Protein AF-A0A9Q1GCQ3-F1 (afdb_monomer_lite)

Foldseek 3Di:
DDDDPVVVVVVPPPDDVVNVVCVVDDVLLCVLVVLVVVLLVLLVLWAPNVQVPPDDSVPRDRDPPRGDDLLSHDPDPVVNVCVVPDPDDPVVSVVVSVVSSVVSVVVSVCSVVPDPNVDPVSVVSNVVPPVVVPPDDPDDPDDD

Secondary structure (DSSP, 8-state):
-PPPHHHHHHT--SS-HHHHHHHHS--GGGHHHHHHHHHHHHHHHHS-GGGTTTS-GGG---STTSSPPTTTS---HHHHHHHHHS---HHHHHHHHHHHHHHHHHHHHHHHHHS-TT-HHHHHGGGG-GGGGTT--S------

Structure (mmCIF, N/CA/C/O backbone):
data_AF-A0A9Q1GCQ3-F1
#
_entry.id   AF-A0A9Q1GCQ3-F1
#
loop_
_atom_site.group_PDB
_atom_site.id
_atom_site.type_symbol
_atom_site.label_atom_id
_atom_site.label_alt_id
_atom_site.label_comp_id
_atom_site.label_asym_id
_atom_site.label_entity_id
_atom_site.label_seq_id
_atom_site.pdbx_PDB_ins_code
_atom_site.Cartn_x
_atom_site.Cartn_y
_atom_site.Cartn_z
_atom_site.occupancy
_atom_site.B_iso_or_equiv
_atom_site.auth_seq_id
_atom_site.auth_comp_id
_atom_site.auth_asym_id
_atom_site.auth_atom_id
_atom_site.pdbx_PDB_model_num
ATOM 1 N N . MET A 1 1 ? 50.176 -4.045 -31.106 1.00 44.56 1 MET A N 1
ATOM 2 C CA . MET A 1 1 ? 51.009 -3.126 -30.302 1.00 44.56 1 MET A CA 1
ATOM 3 C C . MET A 1 1 ? 50.102 -2.518 -29.240 1.00 44.56 1 MET A C 1
ATOM 5 O O . MET A 1 1 ? 49.249 -1.711 -29.581 1.00 44.56 1 MET A O 1
ATOM 9 N N . PHE A 1 2 ? 50.160 -3.024 -28.006 1.00 47.75 2 PHE A N 1
ATOM 10 C CA . PHE A 1 2 ? 49.327 -2.521 -26.906 1.00 47.75 2 PHE A CA 1
ATOM 11 C C . PHE A 1 2 ? 49.928 -1.213 -26.374 1.00 47.75 2 PHE A C 1
ATOM 13 O O . PHE A 1 2 ? 51.155 -1.122 -26.299 1.00 47.75 2 PHE A O 1
ATOM 20 N N . PRO A 1 3 ? 49.113 -0.198 -26.040 1.00 50.31 3 PRO A N 1
ATOM 21 C CA . PRO A 1 3 ? 49.631 1.065 -25.543 1.00 50.31 3 PRO A CA 1
ATOM 22 C C . PRO A 1 3 ? 50.292 0.858 -24.179 1.00 50.31 3 PRO A C 1
ATOM 24 O O . PRO A 1 3 ? 49.796 0.123 -23.325 1.00 50.31 3 PRO A O 1
ATOM 27 N N . ASP A 1 4 ? 51.437 1.508 -24.018 1.00 56.50 4 ASP A N 1
ATOM 28 C CA . ASP A 1 4 ? 52.325 1.383 -22.875 1.00 56.50 4 ASP A CA 1
ATOM 29 C C . ASP A 1 4 ? 51.607 1.724 -21.556 1.00 56.50 4 ASP A C 1
ATOM 31 O O . ASP A 1 4 ? 50.805 2.662 -21.474 1.00 56.50 4 ASP A O 1
ATOM 35 N N . SER A 1 5 ? 51.895 0.964 -20.501 1.00 63.53 5 SER A N 1
ATOM 36 C CA . SER A 1 5 ? 51.198 1.019 -19.202 1.00 63.53 5 SER A CA 1
ATOM 37 C C . SER A 1 5 ? 51.242 2.403 -18.527 1.00 63.53 5 SER A C 1
ATOM 39 O O . SER A 1 5 ? 50.392 2.734 -17.695 1.00 63.53 5 SER A O 1
ATOM 41 N N . ALA A 1 6 ? 52.201 3.248 -18.918 1.00 58.28 6 ALA A N 1
ATOM 42 C CA . ALA A 1 6 ? 52.313 4.642 -18.498 1.00 58.28 6 ALA A CA 1
ATOM 43 C C . ALA A 1 6 ? 51.219 5.549 -19.096 1.00 58.28 6 ALA A C 1
ATOM 45 O O . ALA A 1 6 ? 50.759 6.478 -18.430 1.00 58.28 6 ALA A O 1
ATOM 46 N N . ILE A 1 7 ? 50.766 5.262 -20.321 1.00 56.38 7 ILE A N 1
ATOM 47 C CA . ILE A 1 7 ? 49.676 5.989 -20.985 1.00 56.38 7 ILE A CA 1
ATOM 48 C C . ILE A 1 7 ? 48.346 5.598 -20.335 1.00 56.38 7 ILE A C 1
ATOM 50 O O . ILE A 1 7 ? 47.570 6.475 -19.966 1.00 56.38 7 ILE A O 1
ATOM 54 N N . ALA A 1 8 ? 48.125 4.303 -20.080 1.00 55.62 8 ALA A N 1
ATOM 55 C CA . ALA A 1 8 ? 46.916 3.798 -19.420 1.00 55.62 8 ALA A CA 1
ATOM 56 C C . ALA A 1 8 ? 46.689 4.405 -18.021 1.00 55.62 8 ALA A C 1
ATOM 58 O O . ALA A 1 8 ? 45.553 4.672 -17.632 1.00 55.62 8 ALA A O 1
ATOM 59 N N . ARG A 1 9 ? 47.769 4.714 -17.289 1.00 55.75 9 ARG A N 1
ATOM 60 C CA . ARG A 1 9 ? 47.709 5.354 -15.964 1.00 55.75 9 ARG A CA 1
ATOM 61 C C . ARG A 1 9 ? 47.179 6.794 -16.008 1.00 55.75 9 ARG A C 1
ATOM 63 O O . ARG A 1 9 ? 46.579 7.243 -15.041 1.00 55.75 9 ARG A O 1
ATOM 70 N N . LYS A 1 10 ? 47.337 7.509 -17.131 1.00 53.22 10 LYS A N 1
ATOM 71 C CA . LYS A 1 10 ? 46.728 8.841 -17.329 1.00 53.22 10 LYS A CA 1
ATOM 72 C C . LYS A 1 10 ? 45.226 8.774 -17.630 1.00 53.22 10 LYS A C 1
ATOM 74 O O . LYS A 1 10 ? 44.535 9.772 -17.455 1.00 53.22 10 LYS A O 1
ATOM 79 N N . TYR A 1 11 ? 44.723 7.605 -18.032 1.00 52.00 11 TYR A N 1
ATOM 80 C CA . TYR A 1 11 ? 43.301 7.338 -18.266 1.00 52.00 11 TYR A CA 1
ATOM 81 C C . TYR A 1 11 ? 42.629 6.574 -17.117 1.00 52.00 11 TYR A C 1
ATOM 83 O O . TYR A 1 11 ? 41.453 6.229 -17.239 1.00 52.00 11 TYR A O 1
ATOM 91 N N . SER A 1 12 ? 43.311 6.337 -15.984 1.00 51.84 12 SER A N 1
ATOM 92 C CA . SER A 1 12 ? 42.648 5.849 -14.770 1.00 51.84 12 SER A CA 1
ATOM 93 C C . SER A 1 12 ? 41.805 6.985 -14.189 1.00 51.84 12 SER A C 1
ATOM 95 O O . SER A 1 12 ? 42.214 7.712 -13.283 1.00 51.84 12 SER A O 1
ATOM 97 N N . ALA A 1 13 ? 40.639 7.194 -14.789 1.00 53.75 13 ALA A N 1
ATOM 98 C CA . ALA A 1 13 ? 39.664 8.189 -14.403 1.00 53.75 13 ALA A CA 1
ATOM 99 C C . ALA A 1 13 ? 39.095 7.833 -13.021 1.00 53.75 13 ALA A C 1
ATOM 101 O O . ALA A 1 13 ? 38.044 7.207 -12.892 1.00 53.75 13 ALA A O 1
ATOM 102 N N . GLY A 1 14 ? 39.793 8.253 -11.966 1.00 55.09 14 GLY A N 1
ATOM 103 C CA . GLY A 1 14 ? 39.183 8.460 -10.663 1.00 55.09 14 GLY A CA 1
ATOM 104 C C . GLY A 1 14 ? 38.056 9.473 -10.838 1.00 55.09 14 GLY A C 1
ATOM 105 O O . GLY A 1 14 ? 38.327 10.649 -11.036 1.00 55.09 14 GLY A O 1
ATOM 106 N N . LYS A 1 15 ? 36.811 8.977 -10.851 1.00 51.03 15 LYS A N 1
ATOM 107 C CA . LYS A 1 15 ? 35.540 9.725 -10.814 1.00 51.03 15 LYS A CA 1
ATOM 108 C C . LYS A 1 15 ? 35.603 11.091 -11.519 1.00 51.03 15 LYS A C 1
ATOM 110 O O . LYS A 1 15 ? 35.818 12.124 -10.891 1.00 51.03 15 LYS A O 1
ATOM 115 N N . THR A 1 16 ? 35.362 11.117 -12.827 1.00 49.34 16 THR A N 1
ATOM 116 C CA . THR A 1 16 ? 35.181 12.371 -13.576 1.00 49.34 16 THR A CA 1
ATOM 117 C C . THR A 1 16 ? 33.950 13.140 -13.074 1.00 49.34 16 THR A C 1
ATOM 119 O O . THR A 1 16 ? 32.997 12.552 -12.561 1.00 49.34 16 THR A O 1
ATOM 122 N N . LYS A 1 17 ? 33.924 14.470 -13.243 1.00 45.84 17 LYS A N 1
ATOM 123 C CA . LYS A 1 17 ? 32.799 15.352 -12.849 1.00 45.84 17 LYS A CA 1
ATOM 124 C C . LYS A 1 17 ? 31.426 14.880 -13.374 1.00 45.84 17 LYS A C 1
ATOM 126 O O . LYS A 1 17 ? 30.409 15.120 -12.731 1.00 45.84 17 LYS A O 1
ATOM 131 N N . ALA A 1 18 ? 31.405 14.123 -14.475 1.00 45.84 18 ALA A N 1
ATOM 132 C CA . ALA A 1 18 ? 30.219 13.437 -14.989 1.00 45.84 18 ALA A CA 1
ATOM 133 C C . ALA A 1 18 ? 29.579 12.480 -13.961 1.00 45.84 18 ALA A C 1
ATOM 135 O O . ALA A 1 18 ? 28.364 12.470 -13.810 1.00 45.84 18 ALA A O 1
ATOM 136 N N . THR A 1 19 ? 30.376 11.734 -13.186 1.00 49.34 19 THR A N 1
ATOM 137 C CA . THR A 1 19 ? 29.862 10.860 -12.113 1.00 49.34 19 THR A CA 1
ATOM 138 C C . THR A 1 19 ? 29.273 11.618 -10.917 1.00 49.34 19 THR A C 1
ATOM 140 O O . THR A 1 19 ? 28.423 11.068 -10.222 1.00 49.34 19 THR A O 1
ATOM 143 N N . GLN A 1 20 ? 29.687 12.866 -10.666 1.00 48.03 20 GLN A N 1
ATOM 144 C CA . GLN A 1 20 ? 29.117 13.703 -9.599 1.00 48.03 20 GLN A CA 1
ATOM 145 C C . GLN A 1 20 ? 27.790 14.352 -10.015 1.00 48.03 20 GLN A C 1
ATOM 147 O O . GLN A 1 20 ? 26.862 14.365 -9.212 1.00 48.03 20 GLN A O 1
ATOM 152 N N . LEU A 1 21 ? 27.654 14.781 -11.274 1.00 48.84 21 LEU A N 1
ATOM 153 C CA . LEU A 1 21 ? 26.395 15.323 -11.815 1.00 48.84 21 LEU A CA 1
ATOM 154 C C . LEU A 1 21 ? 25.240 14.304 -11.796 1.00 48.84 21 LEU A C 1
ATOM 156 O O . LEU A 1 21 ? 24.081 14.682 -11.671 1.00 48.84 21 LEU A O 1
ATOM 160 N N . ILE A 1 22 ? 25.539 13.003 -11.847 1.00 51.94 22 ILE A N 1
ATOM 161 C CA . ILE A 1 22 ? 24.523 11.937 -11.789 1.00 51.94 22 ILE A CA 1
ATOM 162 C C . ILE A 1 22 ? 23.856 11.839 -10.401 1.00 51.94 22 ILE A C 1
ATOM 164 O O . ILE A 1 22 ? 22.733 11.348 -10.304 1.00 51.94 22 ILE A O 1
ATOM 168 N N . LYS A 1 23 ? 24.486 12.329 -9.319 1.00 53.84 23 LYS A N 1
ATOM 169 C CA . LYS A 1 23 ? 23.858 12.311 -7.984 1.00 53.84 23 LYS A CA 1
ATOM 170 C C . LYS A 1 23 ? 22.698 13.307 -7.848 1.00 53.84 23 LYS A C 1
ATOM 172 O O . LYS A 1 23 ? 21.761 12.998 -7.116 1.00 53.84 23 LYS A O 1
ATOM 177 N N . GLU A 1 24 ? 22.741 14.429 -8.567 1.00 57.47 24 GLU A N 1
ATOM 178 C CA . GLU A 1 24 ? 21.717 15.494 -8.537 1.00 57.47 24 GLU A CA 1
ATOM 179 C C . GLU A 1 24 ? 20.852 15.556 -9.813 1.00 57.47 24 GLU A C 1
ATOM 181 O O . GLU A 1 24 ? 19.868 16.289 -9.860 1.00 57.47 24 GLU A O 1
ATOM 186 N N . GLY A 1 25 ? 21.190 14.781 -10.849 1.00 66.94 25 GLY A N 1
ATOM 187 C CA . GLY A 1 25 ? 20.422 14.684 -12.094 1.00 66.94 25 GLY A CA 1
ATOM 188 C C . GLY A 1 25 ? 19.149 13.830 -11.993 1.00 66.94 25 GLY A C 1
ATOM 189 O O . GLY A 1 25 ? 18.857 13.212 -10.971 1.00 66.94 25 GLY A O 1
ATOM 190 N N . VAL A 1 26 ? 18.386 13.762 -13.090 1.00 71.81 26 VAL A N 1
ATOM 191 C CA . VAL A 1 26 ? 17.126 12.999 -13.188 1.00 71.81 26 VAL A CA 1
ATOM 192 C C . VAL A 1 26 ? 17.364 11.504 -12.906 1.00 71.81 26 VAL A C 1
ATOM 194 O O . VAL A 1 26 ? 17.960 10.787 -13.709 1.00 71.81 26 VAL A O 1
ATOM 197 N N . GLN A 1 27 ? 16.863 11.005 -11.771 1.00 84.94 27 GLN A N 1
ATOM 198 C CA . GLN A 1 27 ? 17.072 9.627 -11.294 1.00 84.94 27 GLN A CA 1
ATOM 199 C C . GLN A 1 27 ? 16.032 8.632 -11.841 1.00 84.94 27 GLN A C 1
ATOM 201 O O . GLN A 1 27 ? 15.509 7.793 -11.110 1.00 84.94 27 GLN A O 1
ATOM 206 N N . ILE A 1 28 ? 15.721 8.709 -13.138 1.00 87.19 28 ILE A N 1
ATOM 207 C CA . ILE A 1 28 ? 14.650 7.906 -13.756 1.00 87.19 28 ILE A CA 1
ATOM 208 C C . ILE A 1 28 ? 14.856 6.387 -13.603 1.00 87.19 28 ILE A C 1
ATOM 210 O O . ILE A 1 28 ? 13.890 5.642 -13.485 1.00 87.19 28 ILE A O 1
ATOM 214 N N . HIS A 1 29 ? 16.107 5.934 -13.498 1.00 85.31 29 HIS A N 1
ATOM 215 C CA . HIS A 1 29 ? 16.473 4.537 -13.236 1.00 85.31 29 HIS A CA 1
ATOM 216 C C . HIS A 1 29 ? 15.937 3.983 -11.906 1.00 85.31 29 HIS A C 1
ATOM 218 O O . HIS A 1 29 ? 15.829 2.772 -11.744 1.00 85.31 29 HIS A O 1
ATOM 224 N N . ARG A 1 30 ? 15.592 4.856 -10.950 1.00 88.44 30 ARG A N 1
ATOM 225 C CA . ARG A 1 30 ? 14.997 4.468 -9.662 1.00 88.44 30 ARG A CA 1
ATOM 226 C C . ARG A 1 30 ? 13.479 4.404 -9.707 1.00 88.44 30 ARG A C 1
ATOM 228 O O . ARG A 1 30 ? 12.881 3.857 -8.789 1.00 88.44 30 ARG A O 1
ATOM 235 N N . LEU A 1 31 ? 12.854 4.965 -10.742 1.00 90.62 31 LEU A N 1
ATOM 236 C CA . LEU A 1 31 ? 11.414 5.199 -10.772 1.00 90.62 31 LEU A CA 1
ATOM 237 C C . LEU A 1 31 ? 10.614 3.900 -10.637 1.00 90.62 31 LEU A C 1
ATOM 239 O O . LEU A 1 31 ? 9.694 3.844 -9.830 1.00 90.62 31 LEU A O 1
ATOM 243 N N . GLU A 1 32 ? 10.989 2.849 -11.371 1.00 91.00 32 GLU A N 1
ATOM 244 C CA . GLU A 1 32 ? 10.353 1.527 -11.260 1.00 91.00 32 GLU A CA 1
ATOM 245 C C . GLU A 1 32 ? 10.416 1.002 -9.823 1.00 91.00 32 GLU A C 1
ATOM 247 O O . GLU A 1 32 ? 9.385 0.691 -9.224 1.00 91.00 32 GLU A O 1
ATOM 252 N N . LYS A 1 33 ? 11.613 1.004 -9.231 1.00 90.06 33 LYS A N 1
ATOM 253 C CA . LYS A 1 33 ? 11.842 0.534 -7.864 1.00 90.06 33 LYS A CA 1
ATOM 254 C C . LYS A 1 33 ? 11.044 1.343 -6.844 1.00 90.06 33 LYS A C 1
ATOM 256 O O . LYS A 1 33 ? 10.461 0.758 -5.934 1.00 90.06 33 LYS A O 1
ATOM 261 N N . GLU A 1 34 ? 10.997 2.664 -6.989 1.00 92.44 34 GLU A N 1
ATOM 262 C CA . GLU A 1 34 ? 10.281 3.553 -6.073 1.00 92.44 34 GLU A CA 1
ATOM 263 C C . GLU A 1 34 ? 8.759 3.423 -6.196 1.00 92.44 34 GLU A C 1
ATOM 265 O O . GLU A 1 34 ? 8.077 3.385 -5.175 1.00 92.44 34 GLU A O 1
ATOM 270 N N . MET A 1 35 ? 8.217 3.270 -7.408 1.00 94.56 35 MET A N 1
ATOM 271 C CA . MET A 1 35 ? 6.793 2.971 -7.610 1.00 94.56 35 MET A CA 1
ATOM 272 C C . MET A 1 35 ? 6.416 1.635 -6.961 1.00 94.56 35 MET A C 1
ATOM 274 O O . MET A 1 35 ? 5.438 1.561 -6.216 1.00 94.56 35 MET A O 1
ATOM 278 N N . CYS A 1 36 ? 7.227 0.596 -7.181 1.00 93.00 36 CYS A N 1
ATOM 279 C CA . CYS A 1 36 ? 7.041 -0.709 -6.556 1.00 93.00 36 CYS A CA 1
ATOM 280 C C . CYS A 1 36 ? 7.124 -0.621 -5.023 1.00 93.00 36 CYS A C 1
ATOM 282 O O . CYS A 1 36 ? 6.280 -1.182 -4.324 1.00 93.00 36 CYS A O 1
ATOM 284 N N . ARG A 1 37 ? 8.108 0.114 -4.488 1.00 93.88 37 ARG A N 1
ATOM 285 C CA . ARG A 1 37 ? 8.273 0.349 -3.046 1.00 93.88 37 ARG A CA 1
ATOM 286 C C . ARG A 1 37 ? 7.053 1.044 -2.452 1.00 93.88 37 ARG A C 1
ATOM 288 O O . ARG A 1 37 ? 6.571 0.619 -1.405 1.00 93.88 37 ARG A O 1
ATOM 295 N N . LEU A 1 38 ? 6.544 2.072 -3.127 1.00 95.44 38 LEU A N 1
ATOM 296 C CA . LEU A 1 38 ? 5.381 2.828 -2.682 1.00 95.44 38 LEU A CA 1
ATOM 297 C C . LEU A 1 38 ? 4.124 1.950 -2.642 1.00 95.44 38 LEU A C 1
ATOM 299 O O . LEU A 1 38 ? 3.429 1.940 -1.631 1.00 95.44 38 LEU A O 1
ATOM 303 N N . ILE A 1 39 ? 3.867 1.151 -3.683 1.00 95.44 39 ILE A N 1
ATOM 304 C CA . ILE A 1 39 ? 2.740 0.205 -3.683 1.00 95.44 39 ILE A CA 1
ATOM 305 C C . ILE A 1 39 ? 2.871 -0.787 -2.523 1.00 95.44 39 ILE A C 1
ATOM 307 O O . ILE A 1 39 ? 1.916 -0.970 -1.772 1.00 95.44 39 ILE A O 1
ATOM 311 N N . ARG A 1 40 ? 4.054 -1.391 -2.322 1.00 94.94 40 ARG A N 1
ATOM 312 C CA . ARG A 1 40 ? 4.290 -2.326 -1.202 1.00 94.94 40 ARG A CA 1
ATOM 313 C C . ARG A 1 40 ? 4.054 -1.672 0.157 1.00 94.94 40 ARG A C 1
ATOM 315 O O . ARG A 1 40 ? 3.507 -2.312 1.048 1.00 94.94 40 ARG A O 1
ATOM 322 N N . GLN A 1 41 ? 4.433 -0.407 0.308 1.00 94.56 41 GLN A N 1
ATOM 323 C CA . GLN A 1 41 ? 4.195 0.356 1.528 1.00 94.56 41 GLN A CA 1
ATOM 324 C C . GLN A 1 41 ? 2.695 0.529 1.802 1.00 94.56 41 GLN A C 1
ATOM 326 O O . GLN A 1 41 ? 2.252 0.264 2.915 1.00 94.56 41 GLN A O 1
ATOM 331 N N . PHE A 1 42 ? 1.909 0.914 0.793 1.00 94.88 42 PHE A N 1
ATOM 332 C CA . PHE A 1 42 ? 0.457 1.052 0.935 1.00 94.88 42 PHE A CA 1
ATOM 333 C C . PHE A 1 42 ? -0.256 -0.290 1.135 1.00 94.88 42 PHE A C 1
ATOM 335 O O . PHE A 1 42 ? -1.188 -0.362 1.932 1.00 94.88 42 PHE A O 1
ATOM 342 N N . LEU A 1 43 ? 0.207 -1.362 0.487 1.00 95.31 43 LEU A N 1
ATOM 343 C CA . LEU A 1 43 ? -0.274 -2.717 0.764 1.00 95.31 43 LEU A CA 1
ATOM 344 C C . LEU A 1 43 ? -0.013 -3.090 2.227 1.00 95.31 43 LEU A C 1
ATOM 346 O O . LEU A 1 43 ? -0.923 -3.549 2.905 1.00 95.31 43 LEU A O 1
ATOM 350 N N . GLY A 1 44 ? 1.187 -2.820 2.747 1.00 94.62 44 GLY A N 1
ATOM 351 C CA . GLY A 1 44 ? 1.547 -3.121 4.138 1.00 94.62 44 GLY A CA 1
ATOM 352 C C . GLY A 1 44 ? 0.748 -2.344 5.189 1.00 94.62 44 GLY A C 1
ATOM 353 O O . GLY A 1 44 ? 0.740 -2.731 6.353 1.00 94.62 44 GLY A O 1
ATOM 354 N N . TYR A 1 45 ? 0.060 -1.269 4.800 1.00 94.62 45 TYR A N 1
ATOM 355 C CA . TYR A 1 45 ? -0.880 -0.556 5.668 1.00 94.62 45 TYR A CA 1
ATOM 356 C C . TYR A 1 45 ? -2.250 -1.224 5.765 1.00 94.62 45 TYR A C 1
ATOM 358 O O . TYR A 1 45 ? -2.977 -0.958 6.723 1.00 94.62 45 TYR A O 1
ATOM 366 N N . LEU A 1 46 ? -2.590 -2.073 4.792 1.00 94.31 46 LEU A N 1
ATOM 367 C CA . LEU A 1 46 ? -3.908 -2.676 4.637 1.00 94.31 46 LEU A CA 1
ATOM 368 C C . LEU A 1 46 ? -3.910 -4.187 4.891 1.00 94.31 46 LEU A C 1
ATOM 370 O O . LEU A 1 46 ? -4.867 -4.688 5.475 1.00 94.31 46 LEU A O 1
ATOM 374 N N . ILE A 1 47 ? -2.871 -4.912 4.469 1.00 95.12 47 ILE A N 1
ATOM 375 C CA . ILE A 1 47 ? -2.796 -6.378 4.532 1.00 95.12 47 ILE A CA 1
ATOM 376 C C . ILE A 1 47 ? -1.533 -6.864 5.269 1.00 95.12 47 ILE A C 1
ATOM 378 O O . ILE A 1 47 ? -0.537 -6.139 5.343 1.00 95.12 47 ILE A O 1
ATOM 382 N N . PRO A 1 48 ? -1.530 -8.100 5.806 1.00 92.69 48 PRO A N 1
ATOM 383 C CA . PRO A 1 48 ? -0.366 -8.673 6.476 1.00 92.69 48 PRO A CA 1
ATOM 384 C C . PRO A 1 48 ? 0.867 -8.754 5.570 1.00 92.69 48 PRO A C 1
ATOM 386 O O . PRO A 1 48 ? 0.773 -9.178 4.420 1.00 92.69 48 PRO A O 1
ATOM 389 N N . ALA A 1 49 ? 2.055 -8.486 6.123 1.00 91.50 49 ALA A N 1
ATOM 390 C CA . ALA A 1 49 ? 3.319 -8.558 5.381 1.00 91.50 49 ALA A CA 1
ATOM 391 C C . ALA A 1 49 ? 3.526 -9.909 4.671 1.00 91.50 49 ALA A C 1
ATOM 393 O O . ALA A 1 49 ? 3.969 -9.941 3.526 1.00 91.50 49 ALA A O 1
ATOM 394 N N . ARG A 1 50 ? 3.123 -11.019 5.307 1.00 90.06 50 ARG A N 1
ATOM 395 C CA . ARG A 1 50 ? 3.181 -12.377 4.733 1.00 90.06 50 ARG A CA 1
ATOM 396 C C . ARG A 1 50 ? 2.424 -12.541 3.409 1.00 90.06 50 ARG A C 1
ATOM 398 O O . ARG A 1 50 ? 2.785 -13.411 2.637 1.00 90.06 50 ARG A O 1
ATOM 405 N N . ALA A 1 51 ? 1.396 -11.730 3.158 1.00 88.81 51 ALA A N 1
ATOM 406 C CA . ALA A 1 51 ? 0.630 -11.754 1.910 1.00 88.81 51 ALA A CA 1
ATOM 407 C C . ALA A 1 51 ? 1.301 -10.937 0.787 1.00 88.81 51 ALA A C 1
ATOM 409 O O . ALA A 1 51 ? 0.864 -10.974 -0.356 1.00 88.81 51 ALA A O 1
ATOM 410 N N . ILE A 1 52 ? 2.353 -10.181 1.118 1.00 91.50 52 ILE A N 1
ATOM 411 C CA . ILE A 1 52 ? 3.085 -9.299 0.199 1.00 91.50 52 ILE A CA 1
ATOM 412 C C . ILE A 1 52 ? 4.475 -9.864 -0.113 1.00 91.50 52 ILE A C 1
ATOM 414 O O . ILE A 1 52 ? 4.990 -9.649 -1.217 1.00 91.50 52 ILE A O 1
ATOM 418 N N . MET A 1 53 ? 5.117 -10.504 0.874 1.00 87.31 53 MET A N 1
ATOM 419 C CA . MET A 1 53 ? 6.474 -11.037 0.738 1.00 87.31 53 MET A CA 1
ATOM 420 C C . MET A 1 53 ? 6.529 -12.040 -0.412 1.00 87.31 53 MET A C 1
ATOM 422 O O . MET A 1 53 ? 5.702 -12.939 -0.490 1.00 87.31 53 MET A O 1
ATOM 426 N N . ASP A 1 54 ? 7.482 -11.829 -1.318 1.00 85.00 54 ASP A N 1
ATOM 427 C CA . ASP A 1 54 ? 7.767 -12.682 -2.479 1.00 85.00 54 ASP A CA 1
ATOM 428 C C . ASP A 1 54 ? 6.633 -12.852 -3.506 1.00 85.00 54 ASP A C 1
ATOM 430 O O . ASP A 1 54 ? 6.797 -13.563 -4.494 1.00 85.00 54 ASP A O 1
ATOM 434 N N . VAL A 1 55 ? 5.525 -12.121 -3.353 1.00 89.25 55 VAL A N 1
ATOM 435 C CA . VAL A 1 55 ? 4.433 -12.092 -4.332 1.00 89.25 55 VAL A CA 1
ATOM 436 C C . VAL A 1 55 ? 4.660 -10.956 -5.348 1.00 89.25 55 VAL A C 1
ATOM 438 O O . VAL A 1 55 ? 5.011 -9.820 -4.962 1.00 89.25 55 VAL A O 1
ATOM 441 N N . PRO A 1 56 ? 4.479 -11.215 -6.659 1.00 89.94 56 PRO A N 1
ATOM 442 C CA . PRO A 1 56 ? 4.434 -10.173 -7.678 1.00 89.94 56 PRO A CA 1
ATOM 443 C C . PRO A 1 56 ? 3.334 -9.153 -7.375 1.00 89.94 56 PRO A C 1
ATOM 445 O O . PRO A 1 56 ? 2.205 -9.508 -7.067 1.00 89.94 56 PRO A O 1
ATOM 448 N N . LEU A 1 57 ? 3.636 -7.857 -7.498 1.00 90.06 57 LEU A N 1
ATOM 449 C CA . LEU A 1 57 ? 2.729 -6.788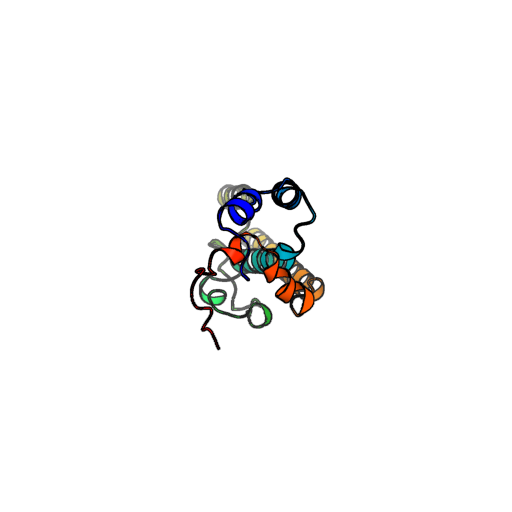 -7.055 1.00 90.06 57 LEU A CA 1
ATOM 450 C C . LEU A 1 57 ? 1.312 -6.862 -7.641 1.00 90.06 57 LEU A C 1
ATOM 452 O O . LEU A 1 57 ? 0.366 -6.482 -6.962 1.00 90.06 57 LEU A O 1
ATOM 456 N 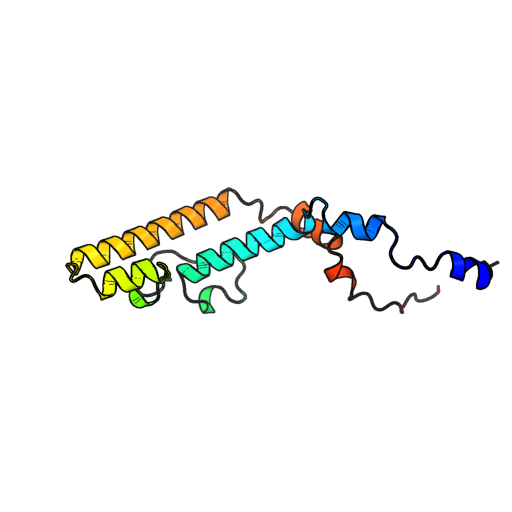N . ARG A 1 58 ? 1.169 -7.319 -8.891 1.00 87.69 58 ARG A N 1
ATOM 457 C CA . ARG A 1 58 ? -0.132 -7.435 -9.569 1.00 87.69 58 ARG A CA 1
ATOM 458 C C . ARG A 1 58 ? -0.971 -8.622 -9.089 1.00 87.69 58 ARG A C 1
ATOM 460 O O . ARG A 1 58 ? -2.170 -8.624 -9.330 1.00 87.69 58 ARG A O 1
ATOM 467 N N . GLU A 1 59 ? -0.348 -9.595 -8.439 1.00 90.31 59 GLU A N 1
ATOM 468 C CA . GLU A 1 59 ? -0.984 -10.825 -7.954 1.00 90.31 59 GLU A CA 1
ATOM 469 C C . GLU A 1 59 ? -1.378 -10.723 -6.475 1.00 90.31 59 GLU A C 1
ATOM 471 O O . GLU A 1 59 ? -2.031 -11.613 -5.943 1.00 90.31 59 GLU A O 1
ATOM 476 N N . VAL A 1 60 ? -0.996 -9.637 -5.796 1.00 91.62 60 VAL A N 1
ATOM 477 C CA . VAL A 1 60 ? -1.344 -9.430 -4.391 1.00 91.62 60 VAL A CA 1
ATOM 478 C C . VAL A 1 60 ? -2.835 -9.124 -4.261 1.00 91.62 60 VAL A C 1
ATOM 480 O O . VAL A 1 60 ? -3.312 -8.084 -4.717 1.00 91.62 60 VAL A O 1
ATOM 483 N N . GLU A 1 61 ? -3.556 -9.999 -3.568 1.00 90.56 61 GLU A N 1
ATOM 484 C CA . GLU A 1 61 ? -4.957 -9.798 -3.202 1.00 90.56 61 GLU A CA 1
ATOM 485 C C . GLU A 1 61 ? -5.068 -8.923 -1.943 1.00 90.56 61 GLU A C 1
ATOM 487 O O . GLU A 1 61 ? -4.453 -9.198 -0.912 1.00 90.56 61 GLU A O 1
ATOM 492 N N . TYR A 1 62 ? -5.855 -7.845 -2.024 1.00 91.12 62 TYR A N 1
ATOM 493 C CA . TYR A 1 62 ? -6.034 -6.881 -0.925 1.00 91.12 62 TYR A CA 1
ATOM 494 C C . TYR A 1 62 ? -7.496 -6.496 -0.646 1.00 91.12 62 TYR A C 1
ATOM 496 O O . TYR A 1 62 ? -7.761 -5.561 0.114 1.00 91.12 62 TYR A O 1
ATOM 504 N N . GLY A 1 63 ? -8.444 -7.209 -1.257 1.00 86.25 63 GLY A N 1
ATOM 505 C CA . GLY A 1 63 ? -9.877 -7.015 -1.030 1.00 86.25 63 GLY A CA 1
ATOM 506 C C . GLY A 1 63 ? -10.347 -7.498 0.346 1.00 86.25 63 GLY A C 1
ATOM 507 O O . GLY A 1 63 ? -9.558 -7.972 1.172 1.00 86.25 63 GLY A O 1
ATOM 508 N N . GLU A 1 64 ? -11.655 -7.383 0.585 1.00 78.94 64 GLU A N 1
ATOM 509 C CA . GLU A 1 64 ? -12.297 -7.858 1.814 1.00 78.94 64 GLU A CA 1
ATOM 510 C C . GLU A 1 64 ? -11.940 -9.334 2.082 1.00 78.94 64 GLU A C 1
ATOM 512 O O . GLU A 1 64 ? -12.071 -10.185 1.208 1.00 78.94 64 GLU A O 1
ATOM 517 N N . GLY A 1 65 ? -11.437 -9.627 3.288 1.00 84.69 65 GLY A N 1
ATOM 518 C CA . GLY A 1 65 ? -10.980 -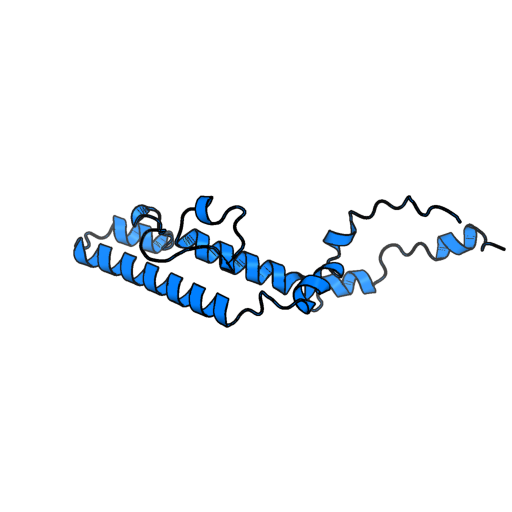10.966 3.700 1.00 84.69 65 GLY A CA 1
ATOM 519 C C . GLY A 1 65 ? -9.458 -11.134 3.813 1.00 84.69 65 GLY A C 1
ATOM 520 O O . GLY A 1 65 ? -9.002 -11.951 4.610 1.00 84.69 65 GLY A O 1
ATOM 521 N N . HIS A 1 66 ? -8.664 -10.317 3.114 1.00 88.25 66 HIS A N 1
ATOM 522 C CA . HIS A 1 66 ? -7.189 -10.372 3.171 1.00 88.25 66 HIS A CA 1
ATOM 523 C C . HIS A 1 66 ? -6.576 -9.285 4.062 1.00 88.25 66 HIS A C 1
ATOM 525 O O . HIS A 1 66 ? -5.362 -9.237 4.271 1.00 88.25 66 HIS A O 1
ATOM 531 N N . GLN A 1 67 ? -7.415 -8.389 4.575 1.00 93.44 67 GLN A N 1
ATOM 532 C CA . GLN A 1 67 ? -6.992 -7.192 5.285 1.00 93.44 67 GLN A CA 1
ATOM 533 C C . GLN A 1 67 ? -6.675 -7.457 6.755 1.00 93.44 67 GLN A C 1
ATOM 535 O O . GLN A 1 67 ? -7.195 -8.381 7.377 1.00 93.44 67 GLN A O 1
ATOM 540 N N . LEU A 1 68 ? -5.830 -6.595 7.316 1.00 93.31 68 LEU A N 1
ATOM 541 C CA . LEU A 1 68 ? -5.530 -6.541 8.743 1.00 93.31 68 LEU A CA 1
ATOM 542 C C . LEU A 1 68 ? -6.806 -6.313 9.556 1.00 93.31 68 LEU A C 1
ATOM 544 O O . LEU A 1 68 ? -7.760 -5.712 9.059 1.00 93.31 68 LEU A O 1
ATOM 548 N N . VAL A 1 69 ? -6.808 -6.748 10.815 1.00 92.31 69 VAL A N 1
ATOM 549 C CA . VAL A 1 69 ? -7.852 -6.381 11.785 1.00 92.31 69 VAL A CA 1
ATOM 550 C C . VAL A 1 69 ? -7.777 -4.886 12.109 1.00 92.31 69 VAL A C 1
ATOM 552 O O . VAL A 1 69 ? -6.766 -4.236 11.837 1.00 92.31 69 VAL A O 1
ATOM 555 N N . ASP A 1 70 ? -8.856 -4.320 12.648 1.00 91.25 70 ASP A N 1
ATOM 556 C CA . ASP A 1 70 ? -8.969 -2.874 12.890 1.00 91.25 70 ASP A CA 1
ATOM 557 C C . ASP A 1 70 ? -7.825 -2.345 13.778 1.00 91.25 70 ASP A C 1
ATOM 559 O O . ASP A 1 70 ? -7.275 -1.274 13.529 1.00 91.25 70 ASP A O 1
ATOM 563 N N . GLU A 1 71 ? -7.388 -3.125 14.765 1.00 86.56 71 GLU A N 1
ATOM 564 C CA . GLU A 1 71 ? -6.319 -2.770 15.700 1.00 86.56 71 GLU A CA 1
ATOM 565 C C . GLU A 1 71 ? -4.942 -2.653 15.031 1.00 86.56 71 GLU A C 1
ATOM 567 O O . GLU A 1 71 ? -4.117 -1.822 15.442 1.00 86.56 71 GLU A O 1
ATOM 572 N N . ASP A 1 72 ? -4.708 -3.461 14.000 1.00 90.56 72 ASP A N 1
ATOM 573 C CA . ASP A 1 72 ? -3.438 -3.555 13.279 1.00 90.56 72 ASP A CA 1
ATOM 574 C C . ASP A 1 72 ? -3.399 -2.650 12.042 1.00 90.56 72 ASP A C 1
ATOM 576 O O . ASP A 1 72 ? -2.325 -2.398 11.492 1.00 90.56 72 ASP A O 1
ATOM 580 N N . LEU A 1 73 ? -4.550 -2.114 11.620 1.00 92.38 73 LEU A N 1
ATOM 581 C CA . LEU A 1 73 ? -4.644 -1.202 10.488 1.00 92.38 73 LEU A CA 1
ATOM 582 C C . LEU A 1 73 ? -3.832 0.077 10.741 1.00 92.38 73 LEU A C 1
ATOM 584 O O . LEU A 1 73 ? -3.911 0.717 11.798 1.00 92.38 73 LEU A O 1
ATOM 588 N N . PHE A 1 74 ? -3.066 0.504 9.739 1.00 91.31 74 PHE A N 1
ATOM 589 C CA . PHE A 1 74 ? -2.269 1.716 9.864 1.00 91.31 74 PHE A CA 1
ATOM 590 C C . PHE A 1 74 ? -3.150 2.966 9.705 1.00 91.31 74 PHE A C 1
ATOM 592 O O . PHE A 1 74 ? -3.605 3.286 8.619 1.00 91.31 74 PHE A O 1
ATOM 599 N N . ILE A 1 75 ? -3.374 3.707 10.791 1.00 89.69 75 ILE A N 1
ATOM 600 C CA . ILE A 1 75 ? -4.150 4.971 10.804 1.00 89.69 75 ILE A CA 1
ATOM 601 C C . ILE A 1 75 ? -3.337 6.176 11.301 1.00 89.69 75 ILE A C 1
ATOM 603 O O . ILE A 1 75 ? -3.849 7.291 11.430 1.00 89.69 75 ILE A O 1
ATOM 607 N N . GLY A 1 76 ? -2.050 5.951 11.584 1.00 88.88 76 GLY A N 1
ATOM 608 C CA . GLY A 1 76 ? -1.144 6.918 12.199 1.00 88.88 76 GLY A CA 1
ATOM 609 C C . GLY A 1 76 ? -1.303 7.016 13.722 1.00 88.88 76 GLY A C 1
ATOM 610 O O . GLY A 1 76 ? -2.388 6.850 14.279 1.00 88.88 76 GLY A O 1
ATOM 611 N N . ALA A 1 77 ? -0.200 7.317 14.416 1.00 89.06 77 ALA A N 1
ATOM 612 C CA . ALA A 1 77 ? -0.144 7.304 15.881 1.00 89.06 77 ALA A CA 1
ATOM 613 C C . ALA A 1 77 ? -1.119 8.296 16.541 1.00 89.06 77 ALA A C 1
ATOM 615 O O . ALA A 1 77 ? -1.760 7.958 17.532 1.00 89.06 77 ALA A O 1
ATOM 616 N N . LYS A 1 78 ? -1.275 9.500 15.971 1.00 90.19 78 LYS A N 1
ATOM 617 C CA . LYS A 1 78 ? -2.182 10.534 16.500 1.00 90.19 78 LYS A CA 1
ATOM 618 C C . LYS A 1 78 ? -3.644 10.090 16.445 1.00 90.19 78 LYS A C 1
ATOM 620 O O . LYS A 1 78 ? -4.352 10.197 17.439 1.00 90.19 78 LYS A O 1
ATOM 625 N N . THR A 1 79 ? -4.075 9.552 15.306 1.00 88.44 79 THR A N 1
ATOM 626 C CA . THR A 1 79 ? -5.440 9.047 15.115 1.00 88.44 79 THR A CA 1
ATOM 627 C C . THR A 1 79 ? -5.697 7.831 15.995 1.00 88.44 79 THR A C 1
ATOM 629 O O . THR A 1 79 ? -6.742 7.750 16.630 1.00 88.44 79 THR A O 1
ATOM 632 N N . LYS A 1 80 ? -4.727 6.912 16.099 1.00 88.75 80 LYS A N 1
ATOM 633 C CA . LYS A 1 80 ? -4.838 5.739 16.974 1.00 88.75 80 LYS A CA 1
ATOM 634 C C . LYS A 1 80 ? -4.986 6.150 18.442 1.00 88.75 80 LYS A C 1
ATOM 636 O O . LYS A 1 80 ? -5.897 5.675 19.111 1.00 88.75 80 LYS A O 1
ATOM 641 N N . ALA A 1 81 ? -4.170 7.096 18.911 1.00 89.56 81 ALA A N 1
ATOM 642 C CA . ALA A 1 81 ? -4.293 7.660 20.255 1.00 89.56 81 ALA A CA 1
ATOM 643 C C . ALA A 1 81 ? -5.649 8.349 20.468 1.00 89.56 81 ALA A C 1
ATOM 645 O O . ALA A 1 81 ? -6.268 8.165 21.510 1.00 89.56 81 ALA A O 1
ATOM 646 N N . PHE A 1 82 ? -6.148 9.087 19.472 1.00 89.06 82 PHE A N 1
ATOM 647 C CA . PHE A 1 82 ? -7.474 9.698 19.536 1.00 89.06 82 PHE A CA 1
ATOM 648 C C . PHE A 1 82 ? -8.589 8.651 19.659 1.00 89.06 82 PHE A C 1
ATOM 650 O O . PHE A 1 82 ? -9.450 8.803 20.509 1.00 89.06 82 PHE A O 1
ATOM 657 N N . ILE A 1 83 ? -8.563 7.563 18.883 1.00 87.69 83 ILE A N 1
ATOM 658 C CA . ILE A 1 83 ? -9.588 6.502 18.949 1.00 87.69 83 ILE A CA 1
ATOM 659 C C . ILE A 1 83 ? -9.567 5.748 20.290 1.00 87.69 83 ILE A C 1
ATOM 661 O O . ILE A 1 83 ? -10.613 5.275 20.744 1.00 87.69 83 ILE A O 1
ATOM 665 N N . ILE A 1 84 ? -8.387 5.610 20.901 1.00 85.19 84 ILE A N 1
ATOM 666 C CA . ILE A 1 84 ? -8.214 4.963 22.208 1.00 85.19 84 ILE A CA 1
ATOM 667 C C . ILE A 1 84 ? -8.699 5.884 23.332 1.00 85.19 84 ILE A C 1
ATOM 669 O O . ILE A 1 84 ? -9.465 5.444 24.183 1.00 85.19 84 ILE A O 1
ATOM 673 N N . ASN A 1 85 ? -8.276 7.150 23.316 1.00 87.19 85 ASN A N 1
ATOM 674 C CA . ASN A 1 85 ? -8.554 8.107 24.389 1.00 87.19 85 ASN A CA 1
ATOM 675 C C . ASN A 1 85 ? -9.957 8.713 24.301 1.00 87.19 85 ASN A C 1
ATOM 677 O O . ASN A 1 85 ? -10.509 9.132 25.313 1.00 87.19 85 ASN A O 1
ATOM 681 N N . ALA A 1 86 ? -10.526 8.802 23.101 1.00 80.75 86 ALA A N 1
ATOM 682 C CA . ALA A 1 86 ? -11.895 9.246 22.929 1.00 80.75 86 ALA A CA 1
ATOM 683 C C . ALA A 1 86 ? -12.848 8.078 23.212 1.00 80.75 86 ALA A C 1
ATOM 685 O O . ALA A 1 86 ? -12.755 7.008 22.599 1.00 80.75 86 ALA A O 1
ATOM 686 N N . GLU A 1 87 ? -13.824 8.310 24.089 1.00 80.75 87 GLU A N 1
ATOM 687 C CA . GLU A 1 87 ? -14.964 7.416 24.325 1.00 80.75 87 GLU A CA 1
ATOM 688 C C . GLU A 1 87 ? -15.940 7.461 23.138 1.00 80.75 87 GLU A C 1
ATOM 690 O O . GLU A 1 87 ? -17.096 7.867 23.231 1.00 80.75 87 GLU A O 1
ATOM 695 N N . LEU A 1 88 ? -15.448 7.084 21.957 1.00 84.25 88 LEU A N 1
ATOM 696 C CA . LEU A 1 88 ? -16.262 7.015 20.755 1.00 84.25 88 LEU A CA 1
ATOM 697 C C . LEU A 1 88 ? -17.181 5.789 20.816 1.00 84.25 88 LEU A C 1
ATOM 699 O O . LEU A 1 88 ? -16.716 4.695 21.160 1.00 84.25 88 LEU A O 1
ATOM 703 N N . PRO A 1 89 ? -18.444 5.922 20.373 1.00 89.75 89 PRO A N 1
ATOM 704 C CA . PRO A 1 89 ? -19.317 4.780 20.156 1.00 89.75 89 PRO A CA 1
ATOM 705 C C . PRO A 1 89 ? -18.665 3.745 19.236 1.00 89.75 89 PRO A C 1
ATOM 707 O O . PRO A 1 89 ? -18.004 4.094 18.253 1.00 89.75 89 PRO A O 1
ATOM 710 N N . VAL A 1 90 ? -18.911 2.461 19.510 1.00 87.00 90 VAL A N 1
ATOM 711 C CA . VAL A 1 90 ? -18.383 1.335 18.715 1.00 87.00 90 VAL A CA 1
ATOM 712 C C . VAL A 1 90 ? -18.729 1.483 17.226 1.00 87.00 90 VAL A C 1
ATOM 714 O O . VAL A 1 90 ? -17.894 1.232 16.358 1.00 87.00 90 VAL A O 1
ATOM 717 N N . SER A 1 91 ? -19.932 1.974 16.918 1.00 90.06 91 SER A N 1
ATOM 718 C CA . SER A 1 91 ? -20.380 2.245 15.548 1.00 90.06 91 SER A CA 1
ATOM 719 C C . SER A 1 91 ? -19.527 3.300 14.833 1.00 90.06 91 SER A C 1
ATOM 721 O O . SER A 1 91 ? -19.218 3.141 13.652 1.00 90.06 91 SER A O 1
ATOM 723 N N . SER A 1 92 ? -19.105 4.352 15.537 1.00 89.56 92 SER A N 1
ATOM 724 C CA . SER A 1 92 ? -18.234 5.400 14.998 1.00 89.56 92 SER A CA 1
ATOM 725 C C . SER A 1 92 ? -16.816 4.885 14.767 1.00 89.56 92 SER A C 1
ATOM 727 O O . SER A 1 92 ? -16.246 5.157 13.712 1.00 89.56 92 SER A O 1
ATOM 729 N N . LYS A 1 93 ? -16.271 4.083 15.694 1.00 89.44 93 LYS A N 1
ATOM 730 C CA . LYS A 1 93 ? -14.952 3.445 15.528 1.00 89.44 93 LYS A CA 1
ATOM 731 C C . LYS A 1 93 ? -14.924 2.565 14.278 1.00 89.44 93 LYS A C 1
ATOM 733 O O . LYS A 1 93 ? -14.070 2.755 13.416 1.00 89.44 93 LYS A O 1
ATOM 738 N N . LYS A 1 94 ? -15.928 1.696 14.114 1.00 90.62 94 LYS A N 1
ATOM 739 C CA . LYS A 1 94 ? -16.053 0.824 12.937 1.00 90.62 94 LYS A CA 1
ATOM 740 C C . LYS A 1 94 ? -16.151 1.616 11.628 1.00 90.62 94 LYS A C 1
ATOM 742 O O . LYS A 1 94 ? -15.510 1.262 10.644 1.00 90.62 94 LYS A O 1
ATOM 747 N N . LYS A 1 95 ? -16.908 2.721 11.609 1.00 92.44 95 LYS A N 1
ATOM 748 C CA . LYS A 1 95 ? -16.995 3.604 10.430 1.00 92.44 95 LYS A CA 1
ATOM 749 C C . LYS A 1 95 ? -15.652 4.238 10.071 1.00 92.44 95 LYS A C 1
ATOM 751 O O . LYS A 1 95 ? -15.347 4.352 8.885 1.00 92.44 95 LYS A O 1
ATOM 756 N N . ILE A 1 96 ? -14.855 4.638 11.063 1.00 91.94 96 ILE A N 1
ATOM 757 C CA . ILE A 1 96 ? -13.516 5.193 10.829 1.00 91.94 96 ILE A CA 1
ATOM 758 C C . ILE A 1 96 ? -12.631 4.145 10.151 1.00 91.94 96 ILE A C 1
ATOM 760 O O . ILE A 1 96 ? -12.083 4.425 9.087 1.00 91.94 96 ILE A O 1
ATOM 764 N N . PHE A 1 97 ? -12.548 2.932 10.705 1.00 92.69 97 PHE A N 1
ATOM 765 C CA . PHE A 1 97 ? -11.743 1.859 10.113 1.00 92.69 97 PHE A CA 1
ATOM 766 C C . PHE A 1 97 ? -12.219 1.485 8.709 1.00 92.69 97 PHE A C 1
ATOM 768 O O . PHE A 1 97 ? -11.398 1.397 7.799 1.00 92.69 97 PHE A O 1
ATOM 775 N N . GLN A 1 98 ? -13.533 1.381 8.489 1.00 93.19 98 GLN A N 1
ATOM 776 C CA . GLN A 1 98 ? -14.080 1.138 7.154 1.00 93.19 98 GLN A CA 1
ATOM 777 C C . GLN A 1 98 ? -13.663 2.227 6.156 1.00 93.19 98 GLN A C 1
ATOM 779 O O . GLN A 1 98 ? -13.240 1.926 5.045 1.00 93.19 98 GLN A O 1
ATOM 784 N N . THR A 1 99 ? -13.732 3.497 6.563 1.00 94.12 99 THR A N 1
ATOM 785 C CA . THR A 1 99 ? -13.346 4.627 5.705 1.00 94.12 99 THR A CA 1
ATOM 786 C C . THR A 1 99 ? -11.863 4.568 5.343 1.00 94.12 99 THR A C 1
ATOM 788 O O . THR A 1 99 ? -11.494 4.821 4.197 1.00 94.12 99 THR A O 1
ATOM 791 N N . VAL A 1 100 ? -11.006 4.198 6.298 1.00 94.06 100 VAL A N 1
ATOM 792 C CA . VAL A 1 100 ? -9.564 4.034 6.068 1.00 94.06 100 VAL A CA 1
ATOM 793 C C . VAL A 1 100 ? -9.290 2.886 5.095 1.00 94.06 100 VAL A C 1
ATOM 795 O O . VAL A 1 100 ? -8.478 3.051 4.186 1.00 94.06 100 VAL A O 1
ATOM 798 N N . ARG A 1 101 ? -9.990 1.752 5.232 1.00 95.25 101 ARG A N 1
ATOM 799 C CA . ARG A 1 101 ? -9.883 0.621 4.294 1.00 95.25 101 ARG A CA 1
ATOM 800 C C . ARG A 1 101 ? -10.238 1.057 2.877 1.00 95.25 101 ARG A C 1
ATOM 802 O O . ARG A 1 101 ? -9.414 0.928 1.976 1.00 95.25 101 ARG A O 1
ATOM 809 N N . THR A 1 102 ? -11.399 1.691 2.705 1.00 95.06 102 THR A N 1
ATOM 810 C CA . THR A 1 102 ? -11.838 2.215 1.403 1.00 95.06 102 THR A CA 1
ATOM 811 C C . THR A 1 102 ? -10.852 3.235 0.830 1.00 95.06 102 THR A C 1
ATOM 813 O O . THR A 1 102 ? -10.598 3.245 -0.375 1.00 95.06 102 THR A O 1
ATOM 816 N N . PHE A 1 103 ? -10.261 4.088 1.671 1.00 95.50 103 PHE A N 1
ATOM 817 C CA . PHE A 1 103 ? -9.227 5.025 1.240 1.00 95.50 103 PHE A CA 1
ATOM 818 C C . PHE A 1 103 ? -7.996 4.294 0.690 1.00 95.50 103 PHE A C 1
ATOM 820 O O . PHE A 1 103 ? -7.558 4.599 -0.421 1.00 95.50 103 PHE A O 1
ATOM 827 N N . TYR A 1 104 ? -7.455 3.315 1.420 1.00 95.50 104 TYR A N 1
ATOM 828 C CA . TYR A 1 104 ? -6.283 2.569 0.963 1.00 95.50 104 TYR A CA 1
ATOM 829 C C . TYR A 1 104 ? -6.557 1.751 -0.295 1.00 95.50 104 TYR A C 1
ATOM 831 O O . TYR A 1 104 ? -5.742 1.782 -1.215 1.00 95.50 104 TYR A O 1
ATOM 839 N N . GLU A 1 105 ? -7.717 1.105 -0.397 1.00 95.38 105 GLU A N 1
ATOM 840 C CA . GLU A 1 105 ? -8.145 0.422 -1.621 1.00 95.38 105 GLU A CA 1
ATOM 841 C C . GLU A 1 105 ? -8.217 1.383 -2.813 1.00 95.38 105 GLU A C 1
ATOM 843 O O . GLU A 1 105 ? -7.715 1.080 -3.897 1.00 95.38 105 GLU A O 1
ATOM 848 N N . ALA A 1 106 ? -8.800 2.571 -2.626 1.00 96.44 106 ALA A N 1
ATOM 849 C CA . ALA A 1 106 ? -8.900 3.571 -3.683 1.00 96.44 106 ALA A CA 1
ATOM 850 C C . ALA A 1 106 ? -7.519 4.075 -4.129 1.00 96.44 106 ALA A C 1
ATOM 852 O O . ALA A 1 106 ? -7.285 4.233 -5.332 1.00 96.44 106 ALA A O 1
ATOM 853 N N . VAL A 1 107 ? -6.603 4.292 -3.181 1.00 96.06 107 VAL A N 1
ATOM 854 C CA . VAL A 1 107 ? -5.215 4.679 -3.461 1.00 96.06 107 VAL A CA 1
ATOM 855 C C . VAL A 1 107 ? -4.485 3.572 -4.217 1.00 96.06 107 VAL A C 1
ATOM 857 O O . VAL A 1 107 ? -3.900 3.851 -5.263 1.00 96.06 107 VAL A O 1
ATOM 860 N N . LEU A 1 108 ? -4.558 2.323 -3.751 1.00 95.56 108 LEU A N 1
ATOM 861 C CA . LEU A 1 108 ? -3.936 1.174 -4.411 1.00 95.56 108 LEU A CA 1
ATOM 862 C C . LEU A 1 108 ? -4.467 1.007 -5.835 1.00 95.56 108 LEU A C 1
ATOM 864 O O . LEU A 1 108 ? -3.683 0.945 -6.781 1.00 95.56 108 LEU A O 1
ATOM 868 N N . ARG A 1 109 ? -5.790 1.063 -6.021 1.00 95.50 109 ARG A N 1
ATOM 869 C CA . ARG A 1 109 ? -6.424 1.041 -7.345 1.00 95.50 109 ARG A CA 1
ATOM 870 C C . ARG A 1 109 ? -5.906 2.165 -8.242 1.00 95.50 109 ARG A C 1
ATOM 872 O O . ARG A 1 109 ? -5.612 1.938 -9.417 1.00 95.50 109 ARG A O 1
ATOM 879 N N . LYS A 1 110 ? -5.757 3.382 -7.712 1.00 96.31 110 LYS A N 1
ATOM 880 C CA . LYS A 1 110 ? -5.201 4.512 -8.467 1.00 96.31 110 LYS A CA 1
ATOM 881 C C . LYS A 1 110 ? -3.732 4.284 -8.835 1.00 96.31 110 LYS A C 1
ATOM 883 O O . LYS A 1 110 ? -3.353 4.583 -9.966 1.00 96.31 110 LYS A O 1
ATOM 888 N N . MET A 1 111 ? -2.919 3.743 -7.930 1.00 95.62 111 MET A N 1
ATOM 889 C CA . MET A 1 111 ? -1.512 3.428 -8.199 1.00 95.62 111 MET A CA 1
ATOM 890 C C . MET A 1 111 ? -1.377 2.349 -9.275 1.00 95.62 111 MET A C 1
ATOM 892 O O . MET A 1 111 ? -0.683 2.573 -10.259 1.00 95.62 111 MET A O 1
ATOM 896 N N . PHE A 1 112 ? -2.101 1.233 -9.161 1.00 94.50 112 PHE A N 1
ATOM 897 C CA . PHE A 1 112 ? -2.053 0.143 -10.144 1.00 94.50 112 PHE A CA 1
ATOM 898 C C . PHE A 1 112 ? -2.531 0.547 -11.544 1.00 94.50 112 PHE A C 1
ATOM 900 O O . PHE A 1 112 ? -2.069 -0.020 -12.532 1.00 94.50 112 PHE A O 1
ATOM 907 N N . THR A 1 113 ? -3.443 1.519 -11.635 1.00 94.19 113 THR A N 1
ATOM 908 C CA . THR A 1 113 ? -3.938 2.046 -12.919 1.00 94.19 113 THR A CA 1
ATOM 909 C C . THR A 1 113 ? -3.056 3.149 -13.498 1.00 94.19 113 THR A C 1
ATOM 911 O O . THR A 1 113 ? -3.005 3.306 -14.713 1.00 94.19 113 THR A O 1
ATOM 914 N N . SER A 1 114 ? -2.373 3.927 -12.654 1.00 94.19 114 SER A N 1
ATOM 915 C CA . SER A 1 114 ? -1.584 5.084 -13.101 1.00 94.19 114 SER A CA 1
ATOM 916 C C . SER A 1 114 ? -0.105 4.757 -13.300 1.00 94.19 114 SER A C 1
ATOM 918 O O . SER A 1 114 ? 0.564 5.433 -14.077 1.00 94.19 114 SER A O 1
ATOM 920 N N . PHE A 1 115 ? 0.432 3.763 -12.589 1.00 93.69 115 PHE A N 1
ATOM 921 C CA . PHE A 1 115 ? 1.847 3.416 -12.672 1.00 93.69 115 PHE A CA 1
ATOM 922 C C . PHE A 1 115 ? 2.106 2.456 -13.838 1.00 93.69 115 PHE A C 1
ATOM 924 O O . PHE A 1 115 ? 1.463 1.407 -13.929 1.00 93.69 115 PHE A O 1
ATOM 931 N N . PRO A 1 116 ? 3.085 2.756 -14.707 1.00 91.56 116 PRO A N 1
ATOM 932 C CA . PRO A 1 116 ? 3.455 1.894 -15.824 1.00 91.56 116 PRO A CA 1
ATOM 933 C C . PRO A 1 116 ? 4.348 0.729 -15.354 1.00 91.56 116 PRO A C 1
ATOM 935 O O . PRO A 1 116 ? 5.503 0.615 -15.763 1.00 91.56 116 PRO A O 1
ATOM 938 N N . LEU A 1 117 ? 3.823 -0.138 -14.480 1.00 87.00 117 LEU A N 1
ATOM 939 C CA . LEU A 1 117 ? 4.572 -1.245 -13.855 1.00 87.00 117 LEU A CA 1
ATOM 940 C C . LEU A 1 117 ? 5.093 -2.280 -14.870 1.00 87.00 117 LEU A C 1
ATOM 942 O O . LEU A 1 117 ? 6.102 -2.941 -14.626 1.00 87.00 117 LEU A O 1
ATOM 946 N N . ASP A 1 118 ? 4.442 -2.390 -16.030 1.00 86.88 118 ASP A N 1
ATOM 947 C CA . ASP A 1 118 ? 4.833 -3.331 -17.088 1.00 86.88 118 ASP A CA 1
ATOM 948 C C . ASP A 1 118 ? 5.790 -2.715 -18.115 1.00 86.88 118 ASP A C 1
ATOM 950 O O . ASP A 1 118 ? 6.204 -3.394 -19.052 1.00 86.88 118 ASP A O 1
ATOM 954 N N . SER A 1 119 ? 6.168 -1.443 -17.949 1.00 89.81 119 SER A N 1
ATOM 955 C CA . SER A 1 119 ? 7.073 -0.765 -18.874 1.00 89.81 119 SER A CA 1
ATOM 956 C C . SER A 1 119 ? 8.450 -1.421 -18.872 1.00 89.81 119 SER A C 1
ATOM 958 O O . SER A 1 119 ? 9.214 -1.289 -17.912 1.00 89.81 119 SER A O 1
ATOM 960 N N . GLN A 1 120 ? 8.785 -2.089 -19.977 1.00 88.69 120 GLN A N 1
ATOM 961 C CA . GLN A 1 120 ? 10.104 -2.687 -20.169 1.00 88.69 120 GLN A CA 1
ATOM 962 C C . GLN A 1 120 ? 11.207 -1.623 -20.136 1.00 88.69 120 GLN A C 1
ATOM 964 O O . GLN A 1 120 ? 12.221 -1.824 -19.480 1.00 88.69 120 GLN A O 1
ATOM 969 N N . LEU A 1 121 ? 10.956 -0.439 -20.709 1.00 89.88 121 LEU A N 1
ATOM 970 C CA . LEU A 1 121 ? 11.893 0.686 -20.662 1.00 89.88 121 LEU A CA 1
ATOM 971 C C . LEU A 1 121 ? 12.289 1.037 -19.221 1.00 89.88 121 LEU A C 1
ATOM 973 O O . LEU A 1 121 ? 13.469 1.191 -18.926 1.00 89.88 121 LEU A O 1
ATOM 977 N N . LEU A 1 122 ? 11.323 1.150 -18.304 1.00 87.81 122 LEU A N 1
ATOM 978 C CA . LEU A 1 122 ? 11.625 1.495 -16.911 1.00 87.81 122 LEU A CA 1
ATOM 979 C C . LEU A 1 122 ? 12.386 0.382 -16.181 1.00 87.81 122 LEU A C 1
ATOM 981 O O . LEU A 1 122 ? 13.211 0.681 -15.318 1.00 87.81 122 LEU A O 1
ATOM 985 N N . LYS A 1 123 ? 12.141 -0.882 -16.545 1.00 85.69 123 LYS A N 1
ATOM 986 C CA . LYS A 1 123 ? 12.905 -2.031 -16.039 1.00 85.69 123 LYS A CA 1
ATOM 987 C C . LYS A 1 123 ? 14.345 -1.997 -16.552 1.00 85.69 123 LYS A C 1
ATOM 989 O O . LYS A 1 123 ? 15.270 -2.173 -15.762 1.00 85.69 123 LYS A O 1
ATOM 994 N N . ASP A 1 124 ? 14.537 -1.692 -17.831 1.00 86.12 124 ASP A N 1
ATOM 995 C CA . ASP A 1 124 ? 15.852 -1.648 -18.476 1.00 86.12 124 ASP A CA 1
ATOM 996 C C . ASP A 1 124 ? 16.702 -0.480 -17.969 1.00 86.12 124 ASP A C 1
ATOM 998 O O . ASP A 1 124 ? 17.912 -0.621 -17.794 1.00 86.12 124 ASP A O 1
ATOM 1002 N N . LEU A 1 125 ? 16.086 0.663 -17.640 1.00 86.69 125 LEU A N 1
ATOM 1003 C CA . LEU A 1 125 ? 16.796 1.829 -17.099 1.00 86.69 125 LEU A CA 1
ATOM 1004 C C . LEU A 1 125 ? 17.534 1.538 -15.784 1.00 86.69 125 LEU A C 1
ATOM 1006 O O . LEU A 1 125 ? 18.443 2.293 -15.435 1.00 86.69 125 LEU A O 1
ATOM 1010 N N . ARG A 1 126 ? 17.226 0.435 -15.087 1.00 81.06 126 ARG A N 1
ATOM 1011 C CA . ARG A 1 126 ? 17.977 -0.025 -13.908 1.00 81.06 126 ARG A CA 1
ATOM 1012 C C . ARG A 1 126 ? 19.475 -0.193 -14.166 1.00 81.06 126 ARG A C 1
ATOM 1014 O O . ARG A 1 126 ? 20.249 0.020 -13.243 1.00 81.06 126 ARG A O 1
ATOM 1021 N N . VAL A 1 127 ? 19.915 -0.491 -15.394 1.00 82.00 127 VAL A N 1
ATOM 1022 C CA . VAL A 1 127 ? 21.355 -0.606 -15.735 1.00 82.00 127 VAL A CA 1
ATOM 1023 C C . VAL A 1 127 ? 22.136 0.705 -15.548 1.00 82.00 127 VAL A C 1
ATOM 1025 O O . VAL A 1 127 ? 23.373 0.723 -15.505 1.00 82.00 127 VAL A O 1
ATOM 1028 N N . LEU A 1 128 ? 21.418 1.827 -15.465 1.00 81.50 128 LEU A N 1
ATOM 1029 C CA . LEU A 1 128 ? 21.989 3.139 -15.194 1.00 81.50 128 LEU A CA 1
ATOM 1030 C C . LEU A 1 128 ? 22.203 3.390 -13.698 1.00 81.50 128 LEU A C 1
ATOM 1032 O O . LEU A 1 128 ? 22.877 4.366 -13.370 1.00 81.50 128 LEU A O 1
ATOM 1036 N N . ASP A 1 129 ? 21.665 2.547 -12.806 1.00 80.00 129 ASP A N 1
ATOM 1037 C CA . ASP A 1 129 ? 21.880 2.678 -11.366 1.00 80.00 129 ASP A CA 1
ATOM 1038 C C . ASP A 1 129 ? 23.368 2.452 -11.043 1.00 80.00 129 ASP A C 1
ATOM 1040 O O . ASP A 1 129 ? 23.910 1.369 -11.274 1.00 80.00 129 ASP A O 1
ATOM 1044 N N . PRO A 1 130 ? 24.078 3.454 -10.495 1.00 75.25 130 PRO A N 1
ATOM 1045 C CA . PRO A 1 130 ? 25.469 3.276 -10.105 1.00 75.25 130 PRO A CA 1
ATOM 1046 C C . PRO A 1 130 ? 25.659 2.163 -9.067 1.00 75.25 130 PRO A C 1
ATOM 1048 O O . PRO A 1 130 ? 26.732 1.565 -9.023 1.00 75.25 130 PRO A O 1
ATOM 1051 N N . ALA A 1 131 ? 24.642 1.882 -8.241 1.00 73.50 131 ALA A N 1
ATOM 1052 C CA . ALA A 1 131 ? 24.705 0.836 -7.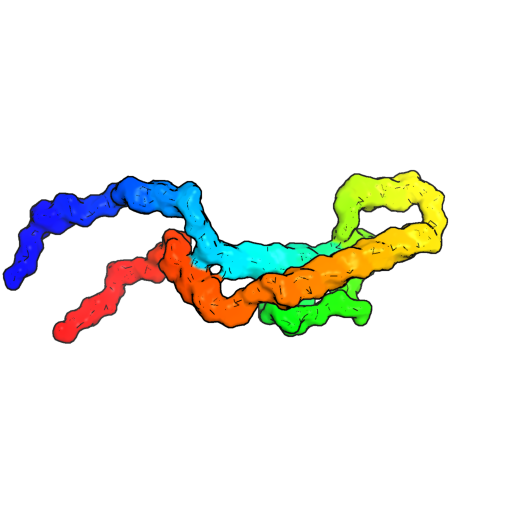225 1.00 73.50 131 ALA A CA 1
ATOM 1053 C C . ALA A 1 131 ? 24.634 -0.576 -7.826 1.00 73.50 131 ALA A C 1
ATOM 1055 O O . ALA A 1 131 ? 25.292 -1.475 -7.314 1.00 73.50 131 ALA A O 1
ATOM 1056 N N . SER A 1 132 ? 23.912 -0.771 -8.936 1.00 67.75 132 SER A N 1
ATOM 1057 C CA . SER A 1 132 ? 23.807 -2.079 -9.600 1.00 67.75 132 SER A CA 1
ATOM 1058 C C . SER A 1 132 ? 25.046 -2.444 -10.424 1.00 67.75 132 SER A C 1
ATOM 1060 O O . SER A 1 132 ? 25.150 -3.557 -10.927 1.00 67.75 132 SER A O 1
ATOM 1062 N N . ARG A 1 133 ? 25.995 -1.513 -10.589 1.00 62.53 133 ARG A N 1
ATOM 1063 C CA . ARG A 1 133 ? 27.262 -1.736 -11.310 1.00 62.53 133 ARG A CA 1
ATOM 1064 C C . ARG A 1 133 ? 28.362 -2.354 -10.446 1.00 62.53 133 ARG A C 1
ATOM 1066 O O . ARG A 1 133 ? 29.407 -2.709 -10.982 1.00 62.53 133 ARG A O 1
ATOM 1073 N N . LEU A 1 134 ? 28.160 -2.446 -9.131 1.00 56.16 134 LEU A N 1
ATOM 1074 C CA . LEU A 1 134 ? 29.176 -2.922 -8.187 1.00 56.16 134 LEU A CA 1
ATOM 1075 C C . LEU A 1 134 ? 29.356 -4.452 -8.189 1.00 56.16 134 LEU A C 1
ATOM 1077 O O . LEU A 1 134 ? 30.362 -4.919 -7.667 1.00 56.16 134 LEU A O 1
ATOM 1081 N N . ASP A 1 135 ? 28.462 -5.204 -8.839 1.00 50.03 135 ASP A N 1
ATOM 1082 C CA . ASP A 1 135 ? 28.532 -6.674 -8.932 1.00 50.03 135 ASP A CA 1
ATOM 1083 C C . ASP A 1 135 ? 29.302 -7.188 -10.163 1.00 50.03 135 ASP A C 1
ATOM 1085 O O . ASP A 1 135 ? 29.379 -8.393 -10.406 1.00 50.03 135 ASP A O 1
ATOM 1089 N N . ILE A 1 136 ? 29.904 -6.298 -10.959 1.00 52.28 136 ILE A N 1
ATOM 1090 C CA . ILE A 1 136 ? 30.774 -6.712 -12.064 1.00 52.28 136 ILE A CA 1
ATOM 1091 C C . ILE A 1 136 ? 32.194 -6.872 -11.520 1.00 52.28 136 ILE A C 1
ATOM 1093 O O . ILE A 1 136 ? 32.983 -5.925 -11.507 1.00 52.28 136 ILE A O 1
ATOM 1097 N N . THR A 1 137 ? 32.538 -8.082 -11.081 1.00 48.19 137 THR A N 1
ATOM 1098 C CA . THR A 1 137 ? 33.931 -8.454 -10.807 1.00 48.19 137 THR A CA 1
ATOM 1099 C C . THR A 1 137 ? 34.738 -8.296 -12.105 1.00 48.19 137 THR A C 1
ATOM 1101 O O . THR A 1 137 ? 34.416 -8.946 -13.105 1.00 48.19 137 THR A O 1
ATOM 1104 N N 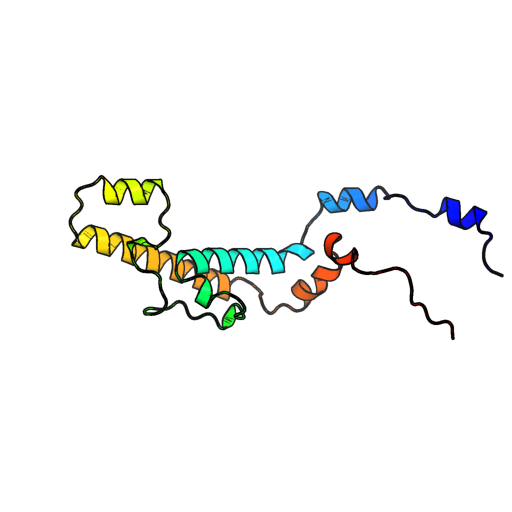. PRO A 1 138 ? 35.781 -7.450 -12.157 1.00 44.75 138 PRO A N 1
ATOM 1105 C CA . PRO A 1 138 ? 36.588 -7.305 -13.359 1.00 44.75 138 PRO A CA 1
ATOM 1106 C C . PRO A 1 138 ? 37.498 -8.529 -13.481 1.00 44.75 138 PRO A C 1
ATOM 1108 O O . PRO A 1 138 ? 38.572 -8.574 -12.890 1.00 44.75 138 PRO A O 1
ATOM 1111 N N . GLY A 1 139 ? 37.070 -9.549 -14.224 1.00 52.50 139 GLY A N 1
ATOM 1112 C CA . GLY A 1 139 ? 37.926 -10.706 -14.470 1.00 52.50 139 GLY A CA 1
ATOM 1113 C C . GLY A 1 139 ? 37.191 -11.941 -14.955 1.00 52.50 139 GLY A C 1
ATOM 1114 O O . GLY A 1 139 ? 36.988 -12.865 -14.183 1.00 52.50 139 GLY A O 1
ATOM 1115 N N . THR A 1 140 ? 36.817 -11.971 -16.232 1.00 44.00 140 THR A N 1
ATOM 1116 C CA . THR A 1 140 ? 36.747 -13.195 -17.064 1.00 44.00 140 THR A CA 1
ATOM 1117 C C . THR A 1 140 ? 36.505 -12.796 -18.523 1.00 44.00 140 THR A C 1
ATOM 1119 O O . THR A 1 140 ? 35.590 -13.251 -19.198 1.00 44.00 140 THR A O 1
ATOM 1122 N N . GLY A 1 141 ? 37.353 -11.905 -19.042 1.00 38.91 141 GLY A N 1
ATOM 1123 C CA . GLY A 1 141 ? 37.528 -11.786 -20.487 1.00 38.91 141 GLY A CA 1
ATOM 1124 C C . GLY A 1 141 ? 38.371 -12.964 -20.958 1.00 38.91 141 GLY A C 1
ATOM 1125 O O . GLY A 1 141 ? 39.598 -12.880 -20.933 1.00 38.91 141 GLY A O 1
ATOM 1126 N N . SER A 1 142 ? 37.719 -14.075 -21.311 1.00 40.22 142 SER A N 1
ATOM 1127 C CA . SER A 1 142 ? 38.376 -15.184 -22.003 1.00 40.22 142 SER A CA 1
ATOM 1128 C C . SER A 1 142 ? 38.884 -14.673 -23.348 1.00 40.22 142 SER A C 1
ATOM 1130 O O . SER A 1 142 ? 38.105 -14.183 -24.167 1.00 40.22 142 SER A O 1
ATOM 1132 N N . ARG A 1 143 ? 40.205 -14.720 -23.529 1.00 37.81 143 ARG A N 1
ATOM 1133 C CA . ARG A 1 143 ? 40.868 -14.419 -24.796 1.00 37.81 143 ARG A CA 1
ATOM 1134 C C . ARG A 1 143 ? 40.529 -15.536 -25.785 1.00 37.81 143 ARG A C 1
ATOM 1136 O O . ARG A 1 143 ? 40.888 -16.681 -25.522 1.00 37.81 143 ARG A O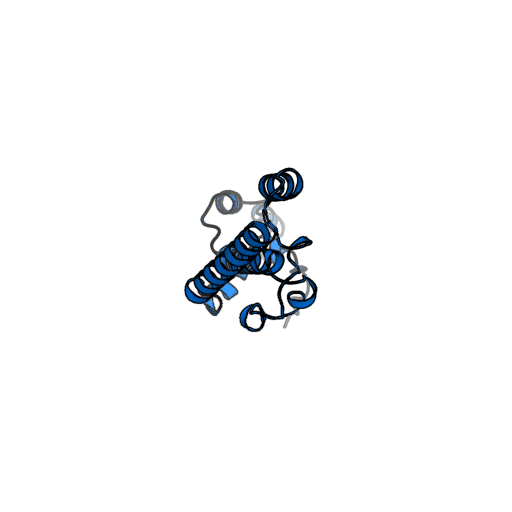 1
ATOM 1143 N N . TYR A 1 144 ? 39.888 -15.184 -26.894 1.00 40.25 144 TYR A N 1
ATOM 1144 C CA . TYR A 1 144 ? 40.007 -15.910 -28.158 1.00 40.25 144 TYR A CA 1
ATOM 1145 C C . TYR A 1 144 ? 40.850 -15.061 -29.104 1.00 40.25 144 TYR A C 1
ATOM 1147 O O . TYR A 1 144 ? 40.654 -13.822 -29.090 1.00 40.25 144 TYR A O 1
#

Radius of gyration: 24.4 Å; chains: 1; bounding box: 73×31×55 Å

Organism: Synaphobranchus kaupii (NCBI:txid118154)

pLDDT: mean 79.75, std 17.78, range [37.81, 96.44]

Sequence (144 aa):
MFPDSAIARKYSAGKTKATQLIKEGVQIHRLEKEMCRLIRQFLGYLIPARAIMDVPLREVEYGEGHQLVDEDLFIGAKTKAFIINAELPVSSKKKIFQTVRTFYEAVLRKMFTSFPLDSQLLKDLRVLDPASRLDITPGTGSRY